Protein AF-A0A7S4MTW7-F1 (afdb_monomer_lite)

Foldseek 3Di:
DDFDFPDDDVDDDAQAWGKDKDWPWKWKQAPNDIDGDWDWDWDWDDDPHDTDIDIDTDPPPPDPDGDVVIDIDIDMDIDIGQQALRNDPDDQVVSNVVRPVGHSHPVSVVLVVVQQPKDKDKDQWDFPDSVLTETEGDVPRPDMDIDIHGDSDDRDYHYHDDPPDDDDDDDPVPPPPPDD

Radius of gyration: 21.42 Å; chains: 1; bounding box: 43×52×66 Å

Organism: NCBI:txid265563

Sequence (180 aa):
WVRFPGMNVREETKGQAWRALIVQSYQVTAGGEQHDNPVVSFFVRNNNGGPNVDALLRPPKGVTWMREGDAASIDLYWITLPHKAGHYYGPNAALRVHLQEKPDSWETVLREVRGNDLKVEITGGEVKETYPLIVQSSAGASEVRLDVTGGVGAVPVRFEGLDGGTDQLYNASSEEEDGQ

Structure (mmCIF, N/CA/C/O backbone):
data_AF-A0A7S4MTW7-F1
#
_entry.id   AF-A0A7S4MTW7-F1
#
loop_
_atom_site.group_PDB
_atom_site.id
_atom_site.type_symbol
_atom_site.label_atom_id
_atom_site.label_alt_id
_atom_site.label_comp_id
_atom_site.label_asym_id
_atom_site.label_entity_id
_atom_site.label_seq_id
_atom_site.pdbx_PDB_ins_code
_atom_site.Cartn_x
_atom_site.Cartn_y
_atom_site.Cartn_z
_atom_site.occupancy
_atom_site.B_iso_or_equiv
_atom_site.auth_seq_id
_atom_site.auth_comp_id
_atom_site.auth_asym_id
_atom_site.auth_atom_id
_atom_site.pdbx_PDB_model_num
ATOM 1 N N . TRP A 1 1 ? 6.402 -6.344 -4.774 1.00 87.56 1 TRP A N 1
ATOM 2 C CA . TRP A 1 1 ? 6.069 -5.307 -5.775 1.00 87.56 1 TRP A CA 1
ATOM 3 C C . TRP A 1 1 ? 6.832 -5.582 -7.064 1.00 87.56 1 TRP A C 1
ATOM 5 O O . TRP A 1 1 ? 7.880 -6.213 -7.015 1.00 87.56 1 TRP A O 1
ATOM 15 N N . VAL A 1 2 ? 6.305 -5.146 -8.207 1.00 86.50 2 VAL A N 1
ATOM 16 C CA . VAL A 1 2 ? 6.873 -5.336 -9.546 1.00 86.50 2 VAL A CA 1
ATOM 17 C C . VAL A 1 2 ? 6.825 -4.008 -10.296 1.00 86.50 2 VAL A C 1
ATOM 19 O O . VAL A 1 2 ? 5.780 -3.359 -10.372 1.00 86.50 2 VAL A O 1
ATOM 22 N N . ARG A 1 3 ? 7.966 -3.610 -10.863 1.00 83.56 3 ARG A N 1
ATOM 23 C CA . ARG A 1 3 ? 8.137 -2.400 -11.673 1.00 83.56 3 ARG A CA 1
ATOM 24 C C . ARG A 1 3 ? 9.192 -2.652 -12.747 1.00 83.56 3 ARG A C 1
ATOM 26 O O . ARG A 1 3 ? 10.175 -3.338 -12.494 1.00 83.56 3 ARG A O 1
ATOM 33 N N . PHE A 1 4 ? 9.017 -2.021 -13.905 1.00 79.06 4 PHE A N 1
ATOM 34 C CA . PHE A 1 4 ? 9.980 -2.033 -15.007 1.00 79.06 4 PHE A CA 1
ATOM 35 C C . PHE A 1 4 ? 10.584 -0.630 -15.194 1.00 79.06 4 PHE A C 1
ATOM 37 O O . PHE A 1 4 ? 10.011 0.172 -15.932 1.00 79.06 4 PHE A O 1
ATOM 44 N N . PRO A 1 5 ? 11.668 -0.263 -14.484 1.00 70.81 5 PRO A N 1
ATOM 45 C CA . PRO A 1 5 ? 12.334 1.026 -14.689 1.00 70.81 5 PRO A CA 1
ATOM 46 C C . PRO A 1 5 ? 12.901 1.122 -16.115 1.00 70.81 5 PRO A C 1
ATOM 48 O O . PRO A 1 5 ? 13.217 0.105 -16.729 1.00 70.81 5 PRO A O 1
ATOM 51 N N . GLY A 1 6 ? 12.994 2.337 -16.662 1.00 64.31 6 GLY A N 1
ATOM 52 C CA . GLY A 1 6 ? 13.560 2.552 -18.001 1.00 64.31 6 GLY A CA 1
ATOM 53 C C . GLY A 1 6 ? 12.685 2.079 -19.170 1.00 64.31 6 GLY A C 1
ATOM 54 O O . GLY A 1 6 ? 13.186 1.918 -20.280 1.00 64.31 6 GLY A O 1
ATOM 55 N N . MET A 1 7 ? 11.380 1.848 -18.958 1.00 67.06 7 MET A N 1
ATOM 56 C CA . MET A 1 7 ? 10.448 1.640 -20.073 1.00 67.06 7 MET A CA 1
ATOM 57 C C . MET A 1 7 ? 10.514 2.834 -21.030 1.00 67.06 7 MET A C 1
ATOM 59 O O . MET A 1 7 ? 10.216 3.958 -20.624 1.00 67.06 7 MET A O 1
ATOM 63 N N . ASN A 1 8 ? 10.869 2.566 -22.291 1.00 60.78 8 ASN A N 1
ATOM 64 C CA . ASN A 1 8 ? 10.958 3.585 -23.329 1.00 60.78 8 ASN A CA 1
ATOM 65 C C . ASN A 1 8 ? 9.636 4.335 -23.451 1.00 60.78 8 ASN A C 1
ATOM 67 O O . ASN A 1 8 ? 8.605 3.787 -23.854 1.00 60.78 8 ASN A O 1
ATOM 71 N N . VAL A 1 9 ? 9.698 5.617 -23.130 1.00 61.91 9 VAL A N 1
ATOM 72 C CA . VAL A 1 9 ? 8.655 6.556 -23.477 1.00 61.91 9 VAL A CA 1
ATOM 73 C C . VAL A 1 9 ? 8.849 6.889 -24.955 1.00 61.91 9 VAL A C 1
ATOM 75 O O . VAL A 1 9 ? 9.892 7.402 -25.341 1.00 61.91 9 VAL A O 1
ATOM 78 N N . ARG A 1 10 ? 7.869 6.546 -25.798 1.00 58.28 10 ARG A N 1
ATOM 79 C CA . ARG A 1 10 ? 7.972 6.748 -27.255 1.00 58.28 10 ARG A CA 1
ATOM 80 C C . ARG A 1 10 ? 8.105 8.226 -27.652 1.00 58.28 10 ARG A C 1
ATOM 82 O O . ARG A 1 10 ? 8.739 8.507 -28.658 1.00 58.28 10 ARG A O 1
ATOM 89 N N . GLU A 1 11 ? 7.550 9.139 -26.857 1.00 64.00 11 GLU A N 1
ATOM 90 C CA . GLU A 1 11 ? 7.640 10.595 -27.034 1.00 64.00 11 GLU A CA 1
ATOM 91 C C . GLU A 1 11 ? 7.634 11.262 -25.662 1.00 64.00 11 GLU A C 1
ATOM 93 O O . GLU A 1 11 ? 6.812 10.893 -24.834 1.00 64.00 11 GLU A O 1
ATOM 98 N N . GLU A 1 12 ? 8.505 12.231 -25.393 1.00 65.12 12 GLU A N 1
ATOM 99 C CA . GLU A 1 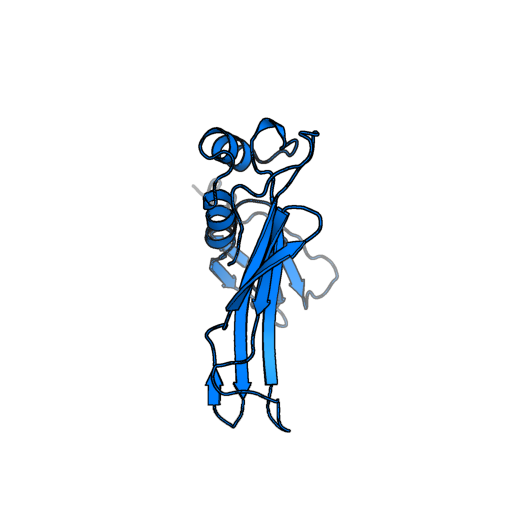12 ? 8.559 12.910 -24.095 1.00 65.12 12 GLU A CA 1
ATOM 100 C C . GLU A 1 12 ? 7.496 14.016 -24.010 1.00 65.12 12 GLU A C 1
ATOM 102 O O . GLU A 1 12 ? 7.651 15.118 -24.533 1.00 65.12 12 GLU A O 1
ATOM 107 N N . THR A 1 13 ? 6.381 13.711 -23.348 1.00 65.88 13 THR A N 1
ATOM 108 C CA . THR A 1 13 ? 5.262 14.628 -23.114 1.00 65.88 13 THR A CA 1
ATOM 109 C C . THR A 1 13 ? 5.079 14.859 -21.613 1.00 65.88 13 THR A C 1
ATOM 111 O O . THR A 1 13 ? 5.373 13.994 -20.782 1.00 65.88 13 THR A O 1
ATOM 114 N N . LYS A 1 14 ? 4.608 16.052 -21.221 1.00 60.56 14 LYS A N 1
ATOM 115 C CA . LYS A 1 14 ? 4.336 16.367 -19.806 1.00 60.56 14 LYS A CA 1
ATOM 116 C C . LYS A 1 14 ? 3.301 15.393 -19.223 1.00 60.56 14 LYS A C 1
ATOM 118 O O . LYS A 1 14 ? 2.374 14.984 -19.911 1.00 60.56 14 LYS A O 1
ATOM 123 N N . GLY A 1 15 ? 3.435 15.062 -17.936 1.00 61.84 15 GLY A N 1
ATOM 124 C CA . GLY A 1 15 ? 2.447 14.251 -17.202 1.00 61.84 15 GLY A CA 1
ATOM 125 C C . GLY A 1 15 ? 2.632 12.736 -17.310 1.00 61.84 15 GLY A C 1
ATOM 126 O O . GLY A 1 15 ? 1.772 11.970 -16.888 1.00 61.84 15 GLY A O 1
ATOM 127 N N . GLN A 1 16 ? 3.753 12.282 -17.859 1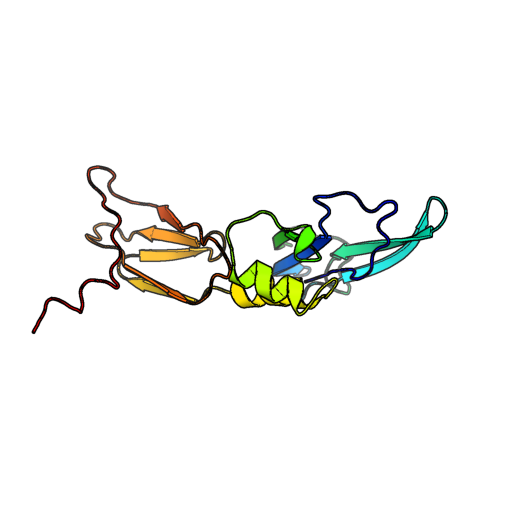.00 76.06 16 GLN A N 1
ATOM 128 C CA . GLN A 1 16 ? 4.057 10.857 -17.922 1.00 76.06 16 GLN A CA 1
ATOM 129 C C . GLN A 1 16 ? 4.388 10.247 -16.571 1.00 76.06 16 GLN A C 1
ATOM 131 O O . GLN A 1 16 ? 5.129 10.807 -15.761 1.00 76.06 16 GLN A O 1
ATOM 136 N N . ALA A 1 17 ? 3.892 9.032 -16.395 1.00 80.12 17 ALA A N 1
ATOM 137 C CA . ALA A 1 17 ? 4.028 8.282 -15.176 1.00 80.12 17 ALA A CA 1
ATOM 138 C C . ALA A 1 17 ? 4.221 6.797 -15.468 1.00 80.12 17 ALA A C 1
ATOM 140 O O . ALA A 1 17 ? 3.981 6.276 -16.560 1.00 80.12 17 ALA A O 1
ATOM 141 N N . TRP A 1 18 ? 4.692 6.128 -14.442 1.00 83.25 18 TRP A N 1
ATOM 142 C CA . TRP A 1 18 ? 5.106 4.755 -14.420 1.00 83.25 18 TRP A CA 1
ATOM 143 C C . TRP A 1 18 ? 4.149 3.945 -13.584 1.00 83.25 18 TRP A C 1
ATOM 145 O O . TRP A 1 18 ? 3.699 4.402 -12.542 1.00 83.25 18 TRP A O 1
ATOM 155 N N . ARG A 1 19 ? 3.861 2.727 -14.030 1.00 86.56 19 ARG A N 1
ATOM 156 C CA . ARG A 1 19 ? 2.979 1.820 -13.304 1.00 86.56 19 ARG A CA 1
ATOM 157 C C . ARG A 1 19 ? 3.788 0.800 -12.525 1.00 86.56 19 ARG A C 1
ATOM 159 O O . ARG A 1 19 ? 4.814 0.324 -13.025 1.00 86.56 19 ARG A O 1
ATOM 166 N N . ALA A 1 20 ? 3.327 0.484 -11.328 1.00 90.81 20 ALA A N 1
ATOM 167 C CA . ALA A 1 20 ? 3.850 -0.602 -10.519 1.00 90.81 20 ALA A CA 1
ATOM 168 C C . ALA A 1 20 ? 2.697 -1.404 -9.919 1.00 90.81 20 ALA A C 1
ATOM 170 O O . ALA A 1 20 ? 1.662 -0.841 -9.562 1.00 90.81 20 ALA A O 1
ATOM 171 N N . LEU A 1 21 ? 2.911 -2.714 -9.812 1.00 92.06 21 LEU A N 1
ATOM 172 C CA . LEU A 1 21 ? 2.022 -3.630 -9.110 1.00 92.06 21 LEU A CA 1
ATOM 173 C C . LEU A 1 21 ? 2.611 -3.911 -7.726 1.00 92.06 21 LEU A C 1
ATOM 175 O O . LEU A 1 21 ? 3.751 -4.366 -7.615 1.00 92.06 21 LEU A O 1
ATOM 179 N N . ILE A 1 22 ? 1.854 -3.673 -6.667 1.00 92.00 22 ILE A N 1
ATOM 180 C CA . ILE A 1 22 ? 2.225 -4.030 -5.297 1.00 92.00 22 ILE A CA 1
ATOM 181 C C . ILE A 1 22 ? 1.298 -5.162 -4.863 1.00 92.00 22 ILE A C 1
ATOM 183 O O . ILE A 1 22 ? 0.099 -5.089 -5.095 1.00 92.00 22 ILE A O 1
ATOM 187 N N . VAL A 1 23 ? 1.873 -6.211 -4.278 1.00 92.44 23 VAL A N 1
ATOM 188 C CA . VAL A 1 23 ? 1.122 -7.285 -3.621 1.00 92.44 23 VAL A CA 1
ATOM 189 C C . VAL A 1 23 ? 1.242 -6.995 -2.136 1.00 92.44 23 VAL A C 1
ATOM 191 O O . VAL A 1 23 ? 2.366 -7.011 -1.631 1.00 92.44 23 VAL A O 1
ATOM 194 N N . GLN A 1 24 ? 0.133 -6.633 -1.499 1.00 88.81 24 GLN A N 1
ATOM 195 C CA . GLN A 1 24 ? 0.106 -6.215 -0.099 1.00 88.81 24 GLN A CA 1
ATOM 196 C C . GLN A 1 24 ? -0.138 -7.405 0.818 1.00 88.81 24 GLN A C 1
ATOM 198 O O . GLN A 1 24 ? 0.608 -7.620 1.769 1.00 88.81 24 GLN A O 1
ATOM 203 N N . SER A 1 25 ? -1.151 -8.198 0.482 1.00 90.25 25 SER A N 1
ATOM 204 C CA . SER A 1 25 ? -1.468 -9.463 1.124 1.00 90.25 25 SER A CA 1
ATOM 205 C C . SER A 1 25 ? -1.587 -10.537 0.047 1.00 90.25 25 SER A C 1
ATOM 207 O O . SER A 1 25 ? -1.938 -10.269 -1.108 1.00 90.25 25 SER A O 1
ATOM 209 N N . TYR A 1 26 ? -1.224 -11.760 0.404 1.00 94.19 26 TYR A N 1
ATOM 210 C CA . TYR A 1 26 ? -1.374 -12.913 -0.463 1.00 94.19 26 TYR A CA 1
ATOM 211 C C . TYR A 1 26 ? -1.567 -14.133 0.421 1.00 94.19 26 TYR A C 1
ATOM 213 O O . TYR A 1 26 ? -0.668 -14.490 1.176 1.00 94.19 26 TYR A O 1
ATOM 221 N N . GLN A 1 27 ? -2.727 -14.761 0.312 1.00 95.50 27 GLN A N 1
ATOM 222 C CA . GLN A 1 27 ? -3.035 -16.013 0.980 1.00 95.50 27 GLN A CA 1
ATOM 223 C C . GLN A 1 27 ? -3.825 -16.884 0.013 1.00 95.50 27 GLN A C 1
ATOM 225 O O . GLN A 1 27 ? -4.928 -16.536 -0.408 1.00 95.50 27 GLN A O 1
ATOM 230 N N . VAL A 1 28 ? -3.258 -18.025 -0.360 1.00 95.94 28 VAL A N 1
ATOM 231 C CA . VAL A 1 28 ? -3.927 -19.000 -1.224 1.00 95.94 28 VAL A CA 1
ATOM 232 C C . VAL A 1 28 ? -3.947 -20.348 -0.530 1.00 95.94 28 VAL A C 1
ATOM 234 O O . VAL A 1 28 ? -2.892 -20.918 -0.279 1.00 95.94 28 VAL A O 1
ATOM 237 N N . THR A 1 29 ? -5.137 -20.874 -0.271 1.00 96.44 29 THR A N 1
ATOM 238 C CA . THR A 1 29 ? -5.337 -22.254 0.170 1.00 96.44 29 THR A CA 1
ATOM 239 C C . THR A 1 29 ? -5.635 -23.107 -1.052 1.00 96.44 29 THR A C 1
ATOM 241 O O . THR A 1 29 ? -6.647 -22.888 -1.717 1.00 96.44 29 THR A O 1
ATOM 244 N N . ALA A 1 30 ? -4.758 -24.058 -1.362 1.00 94.62 30 ALA A N 1
ATOM 245 C CA . ALA A 1 30 ? -4.911 -24.950 -2.503 1.00 94.62 30 ALA A CA 1
ATOM 246 C C . ALA A 1 30 ? -4.485 -26.377 -2.143 1.00 94.62 30 ALA A C 1
ATOM 248 O O . ALA A 1 30 ? -3.391 -26.602 -1.632 1.00 94.62 30 ALA A O 1
ATOM 249 N N . GLY A 1 31 ? -5.348 -27.362 -2.402 1.00 89.50 31 GLY A N 1
ATOM 250 C CA . GLY A 1 31 ? -5.039 -28.768 -2.122 1.00 89.50 31 GLY A CA 1
ATOM 251 C C . GLY A 1 31 ? -4.837 -29.083 -0.634 1.00 89.50 31 GLY A C 1
ATOM 252 O O . GLY A 1 31 ? -4.143 -30.043 -0.309 1.00 89.50 31 GLY A O 1
ATOM 253 N N . GLY A 1 32 ? -5.436 -28.283 0.254 1.00 89.81 32 GLY A N 1
ATOM 254 C CA . GLY A 1 32 ? -5.289 -28.404 1.707 1.00 89.81 32 GLY A CA 1
ATOM 255 C C . GLY A 1 32 ? -4.031 -27.748 2.288 1.00 89.81 32 GLY A C 1
ATOM 256 O O . GLY A 1 32 ? -3.811 -27.855 3.491 1.00 89.81 32 GLY A O 1
ATOM 257 N N . GLU A 1 33 ? -3.222 -27.065 1.472 1.00 93.12 33 GLU A N 1
ATOM 258 C CA . GLU A 1 33 ? -2.036 -26.321 1.907 1.00 93.12 33 GLU A CA 1
ATOM 259 C C . GLU A 1 33 ? -2.253 -24.811 1.745 1.00 93.12 33 GLU A C 1
ATOM 261 O O . GLU A 1 33 ? -2.874 -24.365 0.780 1.00 93.12 33 GLU A O 1
ATOM 266 N N . GLN A 1 34 ? -1.738 -24.023 2.692 1.00 95.44 34 GLN A N 1
ATOM 267 C CA . GLN A 1 34 ? -1.734 -22.565 2.615 1.00 95.44 34 GLN A CA 1
ATOM 268 C C . GLN A 1 34 ? -0.415 -22.061 2.014 1.00 95.44 34 GLN A C 1
ATOM 270 O O . GLN A 1 34 ? 0.673 -22.480 2.406 1.00 95.44 34 GLN A O 1
ATOM 275 N N . HIS A 1 35 ? -0.518 -21.114 1.087 1.00 95.25 35 HIS A N 1
ATOM 276 C CA . HIS A 1 35 ? 0.597 -20.477 0.405 1.00 95.25 35 HIS A CA 1
ATOM 277 C C . HIS A 1 35 ? 0.524 -18.957 0.563 1.00 95.25 35 HIS A C 1
ATOM 279 O O . HIS A 1 35 ? -0.356 -18.312 -0.007 1.00 95.25 35 HIS A O 1
ATOM 285 N N . ASP A 1 36 ? 1.510 -18.388 1.256 1.00 95.62 36 ASP A N 1
ATOM 286 C CA . ASP A 1 36 ? 1.564 -16.943 1.538 1.00 95.62 36 ASP A CA 1
ATOM 287 C C . ASP A 1 36 ? 2.569 -16.185 0.651 1.00 95.62 36 ASP A C 1
ATOM 289 O O . ASP A 1 36 ? 2.728 -14.970 0.737 1.00 95.62 36 ASP A O 1
ATOM 293 N N . ASN A 1 37 ? 3.263 -16.903 -0.238 1.00 93.88 37 ASN A N 1
ATOM 294 C CA . ASN A 1 37 ? 4.249 -16.320 -1.141 1.00 93.88 37 ASN A CA 1
ATOM 295 C C . ASN A 1 37 ? 3.692 -16.235 -2.571 1.00 93.88 37 ASN A C 1
ATOM 297 O O . ASN A 1 37 ? 3.430 -17.280 -3.180 1.00 93.88 37 ASN A O 1
ATOM 301 N N . PRO A 1 38 ? 3.555 -15.027 -3.149 1.00 93.75 38 PRO A N 1
ATOM 302 C CA . PRO A 1 38 ? 3.090 -14.872 -4.518 1.00 93.75 38 PRO A CA 1
ATOM 303 C C . PRO A 1 38 ? 4.105 -15.436 -5.515 1.00 93.75 38 PRO A C 1
ATOM 305 O O . PRO A 1 38 ? 5.311 -15.205 -5.411 1.00 93.75 38 PRO A O 1
ATOM 308 N N . VAL A 1 39 ? 3.607 -16.121 -6.544 1.00 92.44 39 VAL A N 1
ATOM 309 C CA . VAL A 1 39 ? 4.424 -16.582 -7.670 1.00 92.44 39 VAL A CA 1
ATOM 310 C C . VAL A 1 39 ? 4.238 -15.618 -8.833 1.00 92.44 39 VAL A C 1
ATOM 312 O O . VAL A 1 39 ? 3.119 -15.397 -9.284 1.00 92.44 39 VAL A O 1
ATOM 315 N N . VAL A 1 40 ? 5.328 -15.056 -9.354 1.00 92.62 40 VAL A N 1
ATOM 316 C CA . VAL A 1 40 ? 5.286 -14.151 -10.511 1.00 92.62 40 VAL A CA 1
ATOM 317 C C . VAL A 1 40 ? 6.085 -14.754 -11.659 1.00 92.62 40 VAL A C 1
ATOM 319 O O . VAL A 1 40 ? 7.176 -15.283 -11.460 1.00 92.62 40 VAL A O 1
ATOM 322 N N . SER A 1 41 ? 5.545 -14.693 -12.873 1.00 92.00 41 SER A N 1
ATOM 323 C CA . SER A 1 41 ? 6.259 -15.056 -14.101 1.00 92.00 41 SER A CA 1
ATOM 324 C C . SER A 1 41 ? 6.402 -13.850 -15.013 1.00 92.00 41 SER A C 1
ATOM 326 O O . SER A 1 41 ? 5.471 -13.056 -15.146 1.00 92.00 41 SER A O 1
ATOM 328 N N . PHE A 1 42 ? 7.562 -13.750 -15.659 1.00 91.56 42 PHE A N 1
ATOM 329 C CA . PHE A 1 42 ? 7.884 -12.692 -16.604 1.00 91.56 42 PHE A CA 1
ATOM 330 C C . PHE A 1 42 ? 8.059 -13.282 -17.997 1.00 91.56 42 PHE A C 1
ATOM 332 O O . PHE A 1 42 ? 8.844 -14.213 -18.177 1.00 91.56 42 PHE A O 1
ATOM 339 N N . PHE A 1 43 ? 7.353 -12.731 -18.980 1.00 90.25 43 PHE A N 1
ATOM 340 C CA . PHE A 1 43 ? 7.490 -13.135 -20.377 1.00 90.25 43 PHE A CA 1
ATOM 341 C C . PHE A 1 43 ? 7.897 -11.935 -21.208 1.00 90.25 43 PHE A C 1
ATOM 343 O O . PHE A 1 43 ? 7.205 -10.921 -21.218 1.00 90.25 43 PHE A O 1
ATOM 350 N N . VAL A 1 44 ? 9.004 -12.062 -21.933 1.00 88.94 44 VAL A N 1
ATOM 351 C CA . VAL A 1 44 ? 9.403 -11.064 -22.921 1.00 88.94 44 VAL A CA 1
ATOM 352 C C . VAL A 1 44 ? 8.775 -11.447 -24.252 1.00 88.94 44 VAL A C 1
ATOM 354 O O . VAL A 1 44 ? 9.011 -12.539 -24.766 1.00 88.94 44 VAL A O 1
ATOM 357 N N . ARG A 1 45 ? 7.978 -10.547 -24.821 1.00 85.69 45 ARG A N 1
ATOM 358 C CA . ARG A 1 45 ? 7.428 -10.679 -26.170 1.00 85.69 45 ARG A CA 1
ATOM 359 C C . ARG A 1 45 ? 7.984 -9.575 -27.048 1.00 85.69 45 ARG A C 1
ATOM 361 O O . ARG A 1 45 ? 8.175 -8.456 -26.591 1.00 85.69 45 ARG A O 1
ATOM 368 N N . ASN A 1 46 ? 8.196 -9.863 -28.324 1.00 82.75 46 ASN A N 1
ATOM 369 C CA . ASN A 1 46 ? 8.395 -8.805 -29.305 1.00 82.75 46 ASN A CA 1
ATOM 370 C C . ASN A 1 46 ? 7.017 -8.402 -29.839 1.00 82.75 46 ASN A C 1
ATOM 372 O O . ASN A 1 46 ? 6.334 -9.229 -30.441 1.00 82.75 46 ASN A O 1
ATOM 376 N N . ASN A 1 47 ? 6.581 -7.173 -29.571 1.00 76.50 47 ASN A N 1
ATOM 377 C CA . ASN A 1 47 ? 5.288 -6.67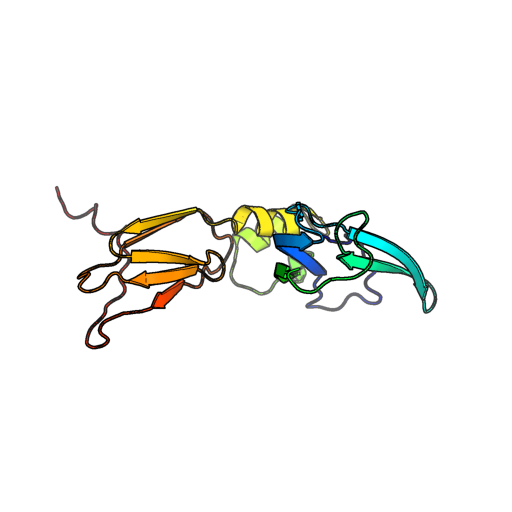1 -30.028 1.00 76.50 47 ASN A CA 1
ATOM 378 C C . ASN A 1 47 ? 5.463 -5.274 -30.632 1.00 76.50 47 ASN A C 1
ATOM 380 O O . ASN A 1 47 ? 6.075 -4.405 -30.013 1.00 76.50 47 ASN A O 1
ATOM 384 N N . ASN A 1 48 ? 4.927 -5.052 -31.836 1.00 66.50 48 ASN A N 1
ATOM 385 C CA . ASN A 1 48 ? 4.971 -3.767 -32.546 1.00 66.50 48 ASN A CA 1
ATOM 386 C C . ASN A 1 48 ? 6.359 -3.089 -32.552 1.00 66.50 48 ASN A C 1
ATOM 388 O O . ASN A 1 48 ? 6.476 -1.901 -32.239 1.00 66.50 48 ASN A O 1
ATOM 392 N N . GLY A 1 49 ? 7.403 -3.848 -32.903 1.00 72.56 49 GLY A N 1
ATOM 393 C CA . GLY A 1 49 ? 8.747 -3.315 -33.154 1.00 72.56 49 GLY A CA 1
ATOM 394 C C . GLY A 1 49 ? 9.630 -3.110 -31.918 1.00 72.56 49 GLY A C 1
ATOM 395 O O . GLY A 1 49 ? 10.639 -2.418 -32.021 1.00 72.56 49 GLY A O 1
ATOM 396 N N . GLY A 1 50 ? 9.289 -3.691 -30.762 1.00 75.12 50 GLY A N 1
ATOM 397 C CA . GLY A 1 50 ? 10.147 -3.636 -29.577 1.00 75.12 50 GLY A CA 1
ATOM 398 C C . GLY A 1 50 ? 9.819 -4.684 -28.507 1.00 75.12 50 GLY A C 1
ATOM 399 O O . GLY A 1 50 ? 8.754 -5.309 -28.546 1.00 75.12 50 GLY A O 1
ATOM 400 N N . PRO A 1 51 ? 10.732 -4.885 -27.536 1.00 80.62 51 PRO A N 1
ATOM 401 C CA . PRO A 1 51 ? 10.498 -5.786 -26.418 1.00 80.62 51 PRO A CA 1
ATOM 402 C C . PRO A 1 51 ? 9.387 -5.241 -25.513 1.00 80.62 51 PRO A C 1
ATOM 404 O O . PRO A 1 51 ? 9.390 -4.078 -25.109 1.00 80.62 51 PRO A O 1
ATOM 407 N N . ASN A 1 52 ? 8.445 -6.108 -25.175 1.00 82.25 52 ASN A N 1
ATOM 408 C CA . ASN A 1 52 ? 7.397 -5.905 -24.191 1.00 82.25 52 ASN A CA 1
ATOM 409 C C . ASN A 1 52 ? 7.531 -6.986 -23.111 1.00 82.25 52 ASN A C 1
ATOM 411 O O . ASN A 1 52 ? 7.962 -8.099 -23.415 1.00 82.25 52 ASN A O 1
ATOM 415 N N . VAL A 1 53 ? 7.195 -6.661 -21.863 1.00 84.75 53 VAL A N 1
ATOM 416 C CA . VAL A 1 53 ? 7.265 -7.610 -20.750 1.00 84.75 53 VAL A CA 1
ATOM 417 C C . VAL A 1 53 ? 5.888 -7.763 -20.123 1.00 84.75 53 VAL A C 1
ATOM 419 O O . VAL A 1 53 ? 5.337 -6.795 -19.602 1.00 84.75 53 VAL A O 1
ATOM 422 N N . ASP A 1 54 ? 5.383 -8.992 -20.116 1.00 87.06 54 ASP A N 1
ATOM 423 C CA . ASP A 1 54 ? 4.226 -9.374 -19.316 1.00 87.06 54 ASP A CA 1
ATOM 424 C C . ASP A 1 54 ? 4.708 -9.816 -17.930 1.00 87.06 54 ASP A C 1
ATOM 426 O O . ASP A 1 54 ? 5.590 -10.671 -17.825 1.00 87.06 54 ASP A O 1
ATOM 430 N N . ALA A 1 55 ? 4.103 -9.282 -16.869 1.00 88.69 55 ALA A N 1
ATOM 431 C CA . ALA A 1 55 ? 4.196 -9.837 -15.520 1.00 88.69 55 ALA A CA 1
ATOM 432 C C . ALA A 1 55 ? 2.862 -10.492 -15.166 1.00 88.69 55 ALA A C 1
ATOM 434 O O . ALA A 1 55 ? 1.828 -9.827 -15.179 1.00 88.69 55 ALA A O 1
ATOM 435 N N . LEU A 1 56 ? 2.884 -11.783 -14.842 1.00 90.56 56 LEU A N 1
ATOM 436 C CA . LEU A 1 56 ? 1.694 -12.514 -14.420 1.00 90.56 56 LEU A CA 1
ATOM 437 C C . LEU A 1 56 ? 1.867 -12.977 -12.984 1.00 90.56 56 LEU A C 1
ATOM 439 O O . LEU A 1 56 ? 2.836 -13.676 -12.683 1.00 90.56 56 LEU A O 1
ATOM 443 N N . LEU A 1 57 ? 0.895 -12.653 -12.135 1.00 90.50 57 LEU A N 1
ATOM 444 C CA . LEU A 1 57 ? 0.687 -13.368 -10.883 1.00 90.50 57 LEU A CA 1
ATOM 445 C C . LEU A 1 57 ? 0.142 -14.761 -11.223 1.00 90.50 57 LEU A C 1
ATOM 447 O O . LEU A 1 57 ? -0.756 -14.907 -12.054 1.00 90.50 57 LEU A O 1
ATOM 451 N N . ARG A 1 58 ? 0.746 -15.795 -10.650 1.00 91.31 58 ARG A N 1
ATOM 452 C CA . ARG A 1 58 ? 0.493 -17.201 -10.962 1.00 91.31 58 ARG A CA 1
ATOM 453 C C . ARG A 1 58 ? -0.016 -17.925 -9.718 1.00 91.31 58 ARG A C 1
ATOM 455 O O . ARG A 1 58 ? 0.323 -17.511 -8.610 1.00 91.31 58 ARG A O 1
ATOM 462 N N . PRO A 1 59 ? -0.756 -19.033 -9.898 1.00 90.88 59 PRO A N 1
ATOM 463 C CA . PRO A 1 59 ? -1.041 -19.943 -8.799 1.00 90.88 59 PRO A CA 1
ATOM 464 C C . PRO A 1 59 ? 0.247 -20.421 -8.106 1.00 90.88 59 PRO A C 1
ATOM 466 O O . PRO A 1 59 ? 1.313 -20.433 -8.743 1.00 90.88 59 PRO A O 1
ATOM 469 N N . PRO A 1 60 ? 0.157 -20.863 -6.838 1.00 92.69 60 PRO A N 1
ATOM 470 C CA . PRO A 1 60 ? 1.269 -21.493 -6.139 1.00 92.69 60 PRO A CA 1
ATOM 471 C C . PRO A 1 60 ? 1.894 -22.640 -6.942 1.00 92.69 60 PRO A C 1
ATOM 473 O O . PRO A 1 60 ? 1.252 -23.289 -7.773 1.00 92.69 60 PRO A O 1
ATOM 476 N N . LYS A 1 61 ? 3.183 -22.897 -6.713 1.00 89.88 61 LYS A N 1
ATOM 477 C CA . LYS A 1 61 ? 3.931 -23.907 -7.470 1.00 89.88 61 LYS A CA 1
ATOM 478 C C . LYS A 1 61 ? 3.271 -25.284 -7.320 1.00 89.88 61 LYS A C 1
ATOM 480 O O . LYS A 1 61 ? 3.120 -25.778 -6.215 1.00 89.88 61 LYS A O 1
ATOM 485 N N . GLY A 1 62 ? 2.935 -25.918 -8.444 1.00 89.38 62 GLY A N 1
ATOM 486 C CA . GLY A 1 62 ? 2.270 -27.230 -8.470 1.00 89.38 62 GLY A CA 1
ATOM 487 C C . GLY A 1 62 ? 0.740 -27.160 -8.525 1.00 89.38 62 GLY A C 1
ATOM 488 O O . GLY A 1 62 ? 0.109 -28.135 -8.930 1.00 89.38 62 GLY A O 1
ATOM 489 N N . VAL A 1 63 ? 0.144 -26.000 -8.237 1.00 91.38 63 VAL A N 1
ATOM 490 C CA . VAL A 1 63 ? -1.294 -25.765 -8.395 1.00 91.38 63 VAL A CA 1
ATOM 491 C C . VAL A 1 63 ? -1.578 -25.428 -9.857 1.00 91.38 63 VAL A C 1
ATOM 493 O O . VAL A 1 63 ? -1.112 -24.422 -10.391 1.00 91.38 63 VAL A O 1
ATOM 496 N N . THR A 1 64 ? -2.329 -26.293 -10.534 1.00 90.19 64 THR A N 1
ATOM 497 C CA . THR A 1 64 ? -2.715 -26.106 -11.947 1.00 90.19 64 THR A CA 1
ATOM 498 C C . THR A 1 64 ? -4.196 -25.781 -12.119 1.00 90.19 64 THR A C 1
ATOM 500 O O . THR A 1 64 ? -4.578 -25.240 -13.155 1.00 90.19 64 THR A O 1
ATOM 503 N N . TRP A 1 65 ? -5.015 -26.067 -11.106 1.00 90.00 65 TRP A N 1
ATOM 504 C CA . TRP A 1 65 ? -6.447 -25.784 -11.053 1.00 90.00 65 TRP A CA 1
ATOM 505 C C . TRP A 1 65 ? -6.905 -25.686 -9.590 1.00 90.00 65 TRP A C 1
ATOM 507 O O . TRP A 1 65 ? -6.329 -26.356 -8.735 1.00 90.00 65 TRP A O 1
ATOM 517 N N . MET A 1 66 ? -7.922 -24.860 -9.325 1.00 91.38 66 MET A N 1
ATOM 518 C CA . MET A 1 66 ? -8.543 -24.708 -8.000 1.00 91.38 66 MET A CA 1
ATOM 519 C C . MET A 1 66 ? -9.669 -25.727 -7.837 1.00 91.38 66 MET A C 1
ATOM 521 O O . MET A 1 66 ? -10.488 -25.891 -8.746 1.00 91.38 66 MET A O 1
ATOM 525 N N . ARG A 1 67 ? -9.707 -26.407 -6.695 1.00 92.06 67 ARG A N 1
ATOM 526 C CA . ARG A 1 67 ? -10.723 -27.399 -6.332 1.00 92.06 67 ARG A CA 1
ATOM 527 C C . ARG A 1 67 ? -11.805 -26.780 -5.457 1.00 92.06 67 ARG A C 1
ATOM 529 O O . ARG A 1 67 ? -11.657 -25.677 -4.939 1.00 92.06 67 ARG A O 1
ATOM 536 N N . GLU A 1 68 ? -12.886 -27.522 -5.253 1.00 94.38 68 GLU A N 1
ATOM 537 C CA . GLU A 1 68 ? -13.833 -27.199 -4.189 1.00 94.38 68 GLU A CA 1
ATOM 538 C C . GLU A 1 68 ? -13.104 -27.157 -2.835 1.00 94.38 68 GLU A C 1
ATOM 540 O O . GLU A 1 68 ? -12.321 -28.054 -2.520 1.00 94.38 68 GLU A O 1
ATOM 545 N N . GLY A 1 69 ? -13.338 -26.093 -2.064 1.00 92.38 69 GLY A N 1
ATOM 546 C CA . GLY A 1 69 ? -12.648 -25.829 -0.798 1.00 92.38 69 GLY A CA 1
ATOM 547 C C . GLY A 1 69 ? -11.344 -25.032 -0.922 1.00 92.38 69 GLY A C 1
ATOM 548 O O . GLY A 1 69 ? -10.870 -24.521 0.090 1.00 92.38 69 GLY A O 1
ATOM 549 N N . ASP A 1 70 ? -10.793 -24.863 -2.128 1.00 95.69 70 ASP A N 1
ATOM 550 C CA . ASP A 1 70 ? -9.656 -23.967 -2.346 1.00 95.69 70 ASP A CA 1
ATOM 551 C C . ASP A 1 70 ? -10.118 -22.497 -2.340 1.00 95.69 70 ASP A C 1
ATOM 553 O O . ASP A 1 70 ? -11.224 -22.166 -2.776 1.00 95.69 70 ASP A O 1
ATOM 557 N N . ALA A 1 71 ? -9.254 -21.594 -1.877 1.00 95.31 71 ALA A N 1
ATOM 558 C CA . ALA A 1 71 ? -9.552 -20.168 -1.760 1.00 95.31 71 ALA A CA 1
ATOM 559 C C . ALA A 1 71 ? -8.311 -19.312 -2.034 1.00 95.31 71 ALA A C 1
ATOM 561 O O . ALA A 1 71 ? -7.184 -19.730 -1.783 1.00 95.31 71 ALA A O 1
ATOM 562 N N . ALA A 1 72 ? -8.517 -18.095 -2.530 1.00 93.50 72 ALA A N 1
ATOM 563 C CA . ALA A 1 72 ? -7.464 -17.103 -2.702 1.00 93.50 72 ALA A CA 1
ATOM 564 C C . ALA A 1 72 ? -7.959 -15.743 -2.203 1.00 93.50 72 ALA A C 1
ATOM 566 O O . ALA A 1 72 ? -8.988 -15.258 -2.669 1.00 93.50 72 ALA A O 1
ATOM 567 N N . SER A 1 73 ? -7.208 -15.138 -1.287 1.00 93.62 73 SER A N 1
ATOM 568 C CA . SER A 1 73 ? -7.381 -13.765 -0.819 1.00 93.62 73 SER A CA 1
ATOM 569 C C . SER A 1 73 ? -6.107 -12.987 -1.136 1.00 93.62 73 SER A C 1
ATOM 571 O O . SER A 1 73 ? -5.012 -13.388 -0.733 1.00 93.62 73 SER A O 1
ATOM 573 N N . ILE A 1 74 ? -6.221 -11.941 -1.953 1.00 92.12 74 ILE A N 1
ATOM 574 C CA . ILE A 1 74 ? -5.067 -11.201 -2.472 1.00 92.12 74 ILE A CA 1
ATOM 575 C C . ILE A 1 74 ? -5.429 -9.724 -2.583 1.00 92.12 74 ILE A C 1
ATOM 577 O O . ILE A 1 74 ? -6.286 -9.365 -3.393 1.00 92.12 74 ILE A O 1
ATOM 581 N N . ASP A 1 75 ? -4.684 -8.878 -1.875 1.00 90.00 75 ASP A N 1
ATOM 582 C CA . ASP A 1 75 ? -4.789 -7.426 -2.002 1.00 90.00 75 ASP A CA 1
ATOM 583 C C . ASP A 1 75 ? -3.671 -6.889 -2.894 1.00 90.00 75 ASP A C 1
ATOM 585 O O . ASP A 1 75 ? -2.473 -7.117 -2.670 1.00 90.00 75 ASP A O 1
ATOM 589 N N . LEU A 1 76 ? -4.071 -6.166 -3.940 1.00 90.19 76 LEU A N 1
ATOM 590 C CA . LEU A 1 76 ? -3.181 -5.648 -4.972 1.00 90.19 76 LEU A CA 1
ATOM 591 C C . LEU A 1 76 ? -3.348 -4.139 -5.124 1.00 90.19 76 LEU A C 1
ATOM 593 O O . LEU A 1 76 ? -4.465 -3.645 -5.266 1.00 90.19 76 LEU A O 1
ATOM 597 N N . TYR A 1 77 ? -2.229 -3.424 -5.252 1.00 88.38 77 TYR A N 1
ATOM 598 C CA . TYR A 1 77 ? -2.238 -2.027 -5.682 1.00 88.38 77 TYR A CA 1
ATOM 599 C C . TYR A 1 77 ? -1.649 -1.862 -7.063 1.00 88.38 77 TYR A C 1
ATOM 601 O O . TYR A 1 77 ? -0.553 -2.339 -7.368 1.00 88.38 77 TYR A O 1
ATOM 609 N N . TRP A 1 78 ? -2.363 -1.091 -7.871 1.00 88.50 78 TRP A N 1
ATOM 610 C CA . TRP A 1 78 ? -1.866 -0.575 -9.127 1.00 88.50 78 TRP A CA 1
ATOM 611 C C . TRP A 1 78 ? -1.595 0.915 -8.985 1.00 88.50 78 TRP A C 1
ATOM 613 O O . TRP A 1 78 ? -2.509 1.737 -9.048 1.00 88.50 78 TRP A O 1
ATOM 623 N N . ILE A 1 79 ? -0.329 1.266 -8.784 1.00 89.00 79 ILE A N 1
ATOM 624 C CA . ILE A 1 79 ? 0.058 2.655 -8.545 1.00 89.00 79 ILE A CA 1
ATOM 625 C C . ILE A 1 79 ? 0.659 3.274 -9.798 1.00 89.00 79 ILE A C 1
ATOM 627 O O . ILE A 1 79 ? 1.372 2.613 -10.556 1.00 89.00 79 ILE A O 1
ATOM 631 N N . THR A 1 80 ? 0.368 4.556 -10.009 1.00 89.44 80 THR A N 1
ATOM 632 C CA . THR A 1 80 ? 0.923 5.357 -11.100 1.00 89.44 80 THR A CA 1
ATOM 633 C C . THR A 1 80 ? 1.755 6.486 -10.504 1.00 89.44 80 THR A C 1
ATOM 635 O O . THR A 1 80 ? 1.220 7.339 -9.804 1.00 89.44 80 THR A O 1
ATOM 638 N N . LEU A 1 81 ? 3.060 6.479 -10.767 1.00 89.81 81 LEU A N 1
ATOM 639 C CA . LEU A 1 81 ? 4.024 7.386 -10.150 1.00 89.81 81 LEU A CA 1
ATOM 640 C C . LEU A 1 81 ? 4.734 8.250 -11.192 1.00 89.81 81 LEU A C 1
ATOM 642 O O . LEU A 1 81 ? 5.139 7.727 -12.233 1.00 89.81 81 LEU A O 1
ATOM 646 N N . PRO A 1 82 ? 4.942 9.550 -10.936 1.00 90.75 82 PRO A N 1
ATOM 647 C CA . PRO A 1 82 ? 5.861 10.342 -11.746 1.00 90.75 82 PRO A CA 1
ATOM 648 C C . PRO A 1 82 ? 7.260 9.717 -11.688 1.00 90.75 82 PRO A C 1
ATOM 650 O O . PRO A 1 82 ? 7.674 9.199 -10.656 1.00 90.75 82 PRO A O 1
ATOM 653 N N . HIS A 1 83 ? 7.991 9.772 -12.797 1.00 87.25 83 HIS A N 1
ATOM 654 C CA . HIS A 1 83 ? 9.336 9.195 -12.876 1.00 87.25 83 HIS A CA 1
ATOM 655 C C . HIS A 1 83 ? 10.445 10.226 -12.646 1.00 87.25 83 HIS A C 1
ATOM 657 O O . HIS A 1 83 ? 11.575 9.860 -12.361 1.00 87.25 83 HIS A O 1
ATOM 663 N N . LYS A 1 84 ? 10.129 11.524 -12.721 1.00 90.81 84 LYS A N 1
ATOM 664 C CA . LYS A 1 84 ? 11.055 12.624 -12.424 1.00 90.81 84 LYS A CA 1
ATOM 665 C C . LYS A 1 84 ? 10.311 13.882 -12.004 1.00 90.81 84 LYS A C 1
ATOM 667 O O . LYS A 1 84 ? 9.126 14.052 -12.299 1.00 90.81 84 LYS A O 1
ATOM 672 N N . ALA A 1 85 ? 11.020 14.796 -11.352 1.00 93.06 85 ALA A N 1
ATOM 673 C CA . ALA A 1 85 ? 10.410 15.957 -10.709 1.00 93.06 85 ALA A CA 1
ATOM 674 C C . ALA A 1 85 ? 9.668 16.894 -11.676 1.00 93.06 85 ALA A C 1
ATOM 676 O O . ALA A 1 85 ? 8.611 17.416 -11.328 1.00 93.06 85 ALA A O 1
ATOM 677 N N . GLY A 1 86 ? 10.167 17.063 -12.907 1.00 91.06 86 GLY A N 1
ATOM 678 C CA . GLY A 1 86 ? 9.522 17.899 -13.931 1.00 91.06 86 GLY A CA 1
ATOM 679 C C . GLY A 1 86 ? 8.142 17.399 -14.383 1.00 91.06 86 GLY A C 1
ATOM 680 O O . GLY A 1 86 ? 7.373 18.161 -14.961 1.00 91.06 86 GLY A O 1
ATOM 681 N N . HIS A 1 87 ? 7.806 16.138 -14.096 1.00 89.38 87 HIS A N 1
ATOM 682 C CA . HIS A 1 87 ? 6.507 15.535 -14.411 1.00 89.38 87 HIS A CA 1
ATOM 683 C C . HIS A 1 87 ? 5.534 15.582 -13.229 1.00 89.38 87 HIS A C 1
ATOM 685 O O . HIS A 1 87 ? 4.369 15.215 -13.375 1.00 89.38 87 HIS A O 1
ATOM 691 N N . TYR A 1 88 ? 5.994 16.045 -12.066 1.00 92.12 88 TYR A N 1
ATOM 692 C CA . TYR A 1 88 ? 5.209 16.098 -10.848 1.00 92.12 88 TYR A CA 1
ATOM 693 C C . TYR A 1 88 ? 4.748 17.527 -10.533 1.00 92.12 88 TYR A C 1
ATOM 695 O O . TYR A 1 88 ? 5.539 18.416 -10.207 1.00 92.12 88 TYR A O 1
ATOM 703 N N . TYR A 1 89 ? 3.436 17.738 -10.594 1.00 90.81 89 TYR A N 1
ATOM 704 C CA . TYR A 1 89 ? 2.781 19.027 -10.344 1.00 90.81 89 TYR A CA 1
ATOM 705 C C . TYR A 1 89 ? 1.980 19.054 -9.030 1.00 90.81 89 TYR A C 1
ATOM 707 O O . TYR A 1 89 ? 1.286 20.028 -8.759 1.00 90.81 89 TYR A O 1
ATOM 715 N N . GLY A 1 90 ? 2.082 18.008 -8.203 1.00 91.44 90 GLY A N 1
ATOM 716 C CA . GLY A 1 90 ? 1.380 17.922 -6.921 1.00 91.44 90 GLY A CA 1
ATOM 717 C C . GLY A 1 90 ? 2.091 18.635 -5.755 1.00 91.44 90 GLY A C 1
ATOM 718 O O . GLY A 1 90 ? 3.245 19.066 -5.885 1.00 91.44 90 GLY A O 1
ATOM 719 N N . PRO A 1 91 ? 1.425 18.733 -4.589 1.00 93.94 91 PRO A N 1
ATOM 720 C CA . PRO A 1 91 ? 1.904 19.517 -3.447 1.00 93.94 91 PRO A CA 1
ATOM 721 C C . PRO A 1 91 ? 2.956 18.809 -2.573 1.00 93.94 91 PRO A C 1
ATOM 723 O O . PRO A 1 91 ? 3.662 19.472 -1.824 1.00 93.94 91 PRO A O 1
ATOM 726 N N . ASN A 1 92 ? 3.102 17.480 -2.656 1.00 94.69 92 ASN A N 1
ATOM 727 C CA . ASN A 1 92 ? 4.053 16.712 -1.833 1.00 94.69 92 ASN A CA 1
ATOM 728 C C . ASN A 1 92 ? 5.525 17.078 -2.130 1.00 94.69 92 ASN A C 1
ATOM 730 O O . ASN A 1 92 ? 6.128 16.564 -3.076 1.00 94.69 92 ASN A O 1
ATOM 734 N N . ALA A 1 93 ? 6.102 17.967 -1.319 1.00 95.44 93 ALA A N 1
ATOM 735 C CA . ALA A 1 93 ? 7.478 18.435 -1.470 1.00 95.44 93 ALA A CA 1
ATOM 736 C C . ALA A 1 93 ? 8.511 17.313 -1.272 1.00 95.44 93 ALA A C 1
ATOM 738 O O . ALA A 1 93 ? 9.480 17.247 -2.025 1.00 95.44 93 ALA A O 1
ATOM 739 N N . ALA A 1 94 ? 8.275 16.387 -0.336 1.00 95.75 94 ALA A N 1
ATOM 740 C CA . ALA A 1 94 ? 9.170 15.255 -0.093 1.00 95.75 94 ALA A CA 1
ATOM 741 C C . ALA A 1 94 ? 9.258 14.324 -1.313 1.00 95.75 94 ALA A C 1
ATOM 743 O O . ALA A 1 94 ? 10.347 13.893 -1.690 1.00 95.75 94 ALA A O 1
ATOM 744 N N . LEU A 1 95 ? 8.128 14.061 -1.981 1.00 95.62 95 LEU A N 1
ATOM 745 C CA . LEU A 1 95 ? 8.123 13.322 -3.244 1.00 95.62 95 LEU A CA 1
ATOM 746 C C . LEU A 1 95 ? 8.865 14.095 -4.345 1.00 95.62 95 LEU A C 1
ATOM 748 O O . LEU A 1 95 ? 9.631 13.500 -5.096 1.00 95.62 95 LEU A O 1
ATOM 752 N N . ARG A 1 96 ? 8.685 15.420 -4.433 1.00 95.88 96 ARG A N 1
ATOM 753 C CA . ARG A 1 96 ? 9.402 16.251 -5.415 1.00 95.88 96 ARG A CA 1
ATOM 754 C C . ARG A 1 96 ? 10.920 16.154 -5.243 1.00 95.88 96 ARG A C 1
ATOM 756 O O . ARG A 1 96 ? 11.596 15.922 -6.239 1.00 95.88 96 ARG A O 1
ATOM 763 N N . VAL A 1 97 ? 11.424 16.295 -4.015 1.00 97.19 97 VAL A N 1
ATOM 764 C CA . VAL A 1 97 ? 12.858 16.160 -3.694 1.00 97.19 97 VAL A CA 1
ATOM 765 C C . VAL A 1 97 ? 13.355 14.762 -4.057 1.00 97.19 97 VAL A C 1
ATOM 767 O O . VAL A 1 97 ? 14.315 14.629 -4.811 1.00 97.19 97 VAL A O 1
ATOM 770 N N . HIS A 1 98 ? 12.633 13.718 -3.642 1.00 96.56 98 HIS A N 1
ATOM 771 C CA . HIS A 1 98 ? 12.979 12.340 -3.988 1.00 96.56 98 HIS A CA 1
ATOM 772 C C . HIS A 1 98 ? 13.113 12.129 -5.508 1.00 96.56 98 HIS A C 1
ATOM 774 O O . HIS A 1 98 ? 14.064 11.504 -5.965 1.00 96.56 98 HIS A O 1
ATOM 780 N N . LEU A 1 99 ? 12.199 12.684 -6.309 1.00 95.12 99 LEU A N 1
ATOM 781 C CA . LEU A 1 99 ? 12.234 12.580 -7.773 1.00 95.12 99 LEU A CA 1
ATOM 782 C C . LEU A 1 99 ? 13.335 13.425 -8.438 1.00 95.12 99 LEU A C 1
ATOM 784 O O . LEU A 1 99 ? 13.619 13.211 -9.617 1.00 95.12 99 LEU A O 1
ATOM 788 N N . GLN A 1 100 ? 13.895 14.421 -7.744 1.00 96.19 100 GLN A N 1
ATOM 789 C CA . GLN A 1 100 ? 15.070 15.171 -8.207 1.00 96.19 100 GLN A CA 1
ATOM 790 C C . GLN A 1 100 ? 16.348 14.370 -7.964 1.00 96.19 100 GLN A C 1
ATOM 792 O O . GLN A 1 100 ? 17.220 14.334 -8.825 1.00 96.19 100 GLN A O 1
ATOM 797 N N . GLU A 1 101 ? 16.438 13.716 -6.807 1.00 97.06 101 GLU A N 1
ATOM 798 C CA . GLU A 1 101 ? 17.594 12.906 -6.418 1.00 97.06 101 GLU A CA 1
ATOM 799 C C . GLU A 1 101 ? 17.634 11.567 -7.158 1.00 97.06 101 GLU A C 1
ATOM 801 O O . GLU A 1 101 ? 18.706 11.098 -7.538 1.00 97.06 101 GLU A O 1
ATOM 806 N N . LYS A 1 102 ? 16.464 10.950 -7.361 1.00 94.56 102 LYS A N 1
ATOM 807 C CA . LYS A 1 102 ? 16.295 9.593 -7.896 1.00 94.56 102 LYS A CA 1
ATOM 808 C C . LYS A 1 102 ? 15.400 9.563 -9.148 1.00 94.56 102 LYS A C 1
ATOM 810 O O . LYS A 1 102 ? 14.407 8.828 -9.162 1.00 94.56 102 LYS A O 1
ATOM 815 N N . PRO A 1 103 ? 15.700 10.347 -10.201 1.00 92.00 103 PRO A N 1
ATOM 816 C CA . PRO A 1 103 ? 14.920 10.299 -11.429 1.00 92.00 103 PRO A CA 1
ATOM 817 C C . PRO A 1 103 ? 15.037 8.913 -12.065 1.00 92.00 103 PRO A C 1
ATOM 819 O O . PRO A 1 103 ? 16.076 8.258 -11.989 1.00 92.00 103 PRO A O 1
ATOM 822 N N . ASP A 1 104 ? 13.952 8.465 -12.680 1.00 88.44 104 ASP A N 1
ATOM 823 C CA . ASP A 1 104 ? 13.863 7.197 -13.392 1.00 88.44 104 ASP A CA 1
ATOM 824 C C . ASP A 1 104 ? 14.285 5.966 -12.553 1.00 88.44 104 ASP A C 1
ATOM 826 O O . ASP A 1 104 ? 14.711 4.933 -13.079 1.00 88.44 104 ASP A O 1
ATOM 830 N N . SER A 1 105 ? 14.131 6.048 -11.228 1.00 90.44 105 SER A N 1
ATOM 831 C CA . SER A 1 105 ? 14.577 5.011 -10.298 1.00 90.44 105 SER A CA 1
ATOM 832 C C . SER A 1 105 ? 13.448 4.067 -9.880 1.00 90.44 105 SER A C 1
ATOM 834 O O . SER A 1 105 ? 12.285 4.441 -9.723 1.00 90.44 105 SER A O 1
ATOM 836 N N . TRP A 1 106 ? 13.803 2.807 -9.631 1.00 90.50 106 TRP A N 1
ATOM 837 C CA . TRP A 1 106 ? 12.926 1.843 -8.960 1.00 90.50 106 TRP A CA 1
ATOM 838 C C . TRP A 1 106 ? 12.671 2.225 -7.491 1.00 90.50 106 TRP A C 1
ATOM 840 O O . TRP A 1 106 ? 11.675 1.798 -6.904 1.00 90.50 106 TRP A O 1
ATOM 850 N N . GLU A 1 107 ? 13.542 3.052 -6.906 1.00 93.88 107 GLU A N 1
ATOM 851 C CA . GLU A 1 107 ? 13.476 3.477 -5.507 1.00 93.88 107 GLU A CA 1
ATOM 852 C C . GLU A 1 107 ? 12.197 4.253 -5.188 1.00 93.88 107 GLU A C 1
ATOM 854 O O . GLU A 1 107 ? 11.735 4.191 -4.053 1.00 93.88 107 GLU A O 1
ATOM 859 N N . THR A 1 108 ? 11.570 4.915 -6.167 1.00 93.75 108 THR A N 1
ATOM 860 C CA . THR A 1 108 ? 10.282 5.594 -5.953 1.00 93.75 108 THR A CA 1
ATOM 861 C C . THR A 1 108 ? 9.178 4.605 -5.606 1.00 93.75 108 THR A C 1
ATOM 863 O O . THR A 1 108 ? 8.403 4.852 -4.690 1.00 93.75 108 THR A O 1
ATOM 866 N N . VAL A 1 109 ? 9.136 3.437 -6.253 1.00 93.31 109 VAL A N 1
ATOM 867 C CA . VAL A 1 109 ? 8.171 2.387 -5.884 1.00 93.31 109 VAL A CA 1
ATOM 868 C C . VAL A 1 109 ? 8.488 1.842 -4.496 1.00 93.31 109 VAL A C 1
ATOM 870 O O . VAL A 1 109 ? 7.579 1.643 -3.696 1.00 93.31 109 VAL A O 1
ATOM 873 N N . LEU A 1 110 ? 9.770 1.637 -4.181 1.00 93.44 110 LEU A N 1
ATOM 874 C CA . LEU A 1 110 ? 10.167 1.169 -2.855 1.00 93.44 110 LEU A CA 1
ATOM 875 C C . LEU A 1 110 ? 9.804 2.182 -1.755 1.00 93.44 110 LEU A C 1
ATOM 877 O O . LEU A 1 110 ? 9.367 1.763 -0.684 1.00 93.44 110 LEU A O 1
ATOM 881 N N . ARG A 1 111 ? 9.955 3.489 -2.016 1.00 94.31 111 ARG A N 1
ATOM 882 C CA . ARG A 1 111 ? 9.522 4.576 -1.125 1.00 94.31 111 ARG A CA 1
ATOM 883 C C . ARG A 1 111 ? 8.035 4.455 -0.815 1.00 94.31 111 ARG A C 1
ATOM 885 O O . ARG A 1 111 ? 7.677 4.509 0.354 1.00 94.31 111 ARG A O 1
ATOM 892 N N . GLU A 1 112 ? 7.196 4.265 -1.831 1.00 93.06 112 GLU A N 1
ATOM 893 C CA . GLU A 1 112 ? 5.751 4.104 -1.633 1.00 93.06 112 GLU A CA 1
ATOM 894 C C . GLU A 1 112 ? 5.409 2.831 -0.859 1.00 93.06 112 GLU A C 1
ATOM 896 O O . GLU A 1 112 ? 4.604 2.878 0.061 1.00 93.06 112 GLU A O 1
ATOM 901 N N . VAL A 1 113 ? 6.043 1.701 -1.185 1.00 92.06 113 VAL A N 1
ATOM 902 C CA . VAL A 1 113 ? 5.790 0.427 -0.493 1.00 92.06 113 VAL A CA 1
ATOM 903 C C . VAL A 1 113 ? 6.175 0.511 0.982 1.00 92.06 113 VAL A C 1
ATOM 905 O O . VAL A 1 113 ? 5.386 0.142 1.840 1.00 92.06 113 VAL A O 1
ATOM 908 N N . ARG A 1 114 ? 7.382 0.999 1.294 1.00 92.75 114 ARG A N 1
ATOM 909 C CA . ARG A 1 114 ? 7.857 1.099 2.684 1.00 92.75 114 ARG A CA 1
ATOM 910 C C . ARG A 1 114 ? 7.129 2.183 3.459 1.00 92.75 114 ARG A C 1
ATOM 912 O O . ARG A 1 114 ? 6.826 2.011 4.628 1.00 92.75 114 ARG A O 1
ATOM 919 N N . GLY A 1 115 ? 6.895 3.310 2.802 1.00 92.81 115 GLY A N 1
ATOM 920 C CA . GLY A 1 115 ? 6.274 4.466 3.414 1.00 92.81 115 GLY A CA 1
ATOM 921 C C . GLY A 1 115 ? 4.807 4.250 3.745 1.00 92.81 115 GLY A C 1
ATOM 922 O O . GLY A 1 115 ? 4.341 4.800 4.730 1.00 92.81 115 GLY A O 1
ATOM 923 N N . ASN A 1 116 ? 4.090 3.449 2.957 1.00 91.25 116 ASN A N 1
ATOM 924 C CA . ASN A 1 116 ? 2.674 3.161 3.182 1.00 91.25 116 ASN A CA 1
ATOM 925 C C . ASN A 1 116 ? 2.426 1.837 3.935 1.00 91.25 116 ASN A C 1
ATOM 927 O O . ASN A 1 116 ? 1.272 1.450 4.085 1.00 91.25 116 ASN A O 1
ATOM 931 N N . ASP A 1 117 ? 3.463 1.154 4.439 1.00 90.12 117 ASP A N 1
ATOM 932 C CA . ASP A 1 117 ? 3.312 0.046 5.400 1.00 90.12 117 ASP A CA 1
ATOM 933 C C . ASP A 1 117 ? 3.009 0.612 6.798 1.00 90.12 117 ASP A C 1
ATOM 935 O O . ASP A 1 117 ? 3.878 0.678 7.673 1.00 90.12 117 ASP A O 1
ATOM 939 N N . LEU A 1 118 ? 1.779 1.105 6.962 1.00 92.69 118 LEU A N 1
ATOM 940 C CA . LEU A 1 118 ? 1.344 1.811 8.163 1.00 92.69 118 LEU A CA 1
ATOM 941 C C . LEU A 1 118 ? 1.464 0.923 9.404 1.00 92.69 118 LEU A C 1
ATOM 943 O O . LEU A 1 118 ? 1.069 -0.246 9.397 1.00 92.69 118 LEU A O 1
ATOM 947 N N . LYS A 1 119 ? 1.954 1.508 10.498 1.00 93.50 119 LYS A N 1
ATOM 948 C CA . LYS A 1 119 ? 1.819 0.948 11.846 1.00 93.50 119 LYS A CA 1
ATOM 949 C C . LYS A 1 119 ? 0.782 1.777 12.580 1.00 93.50 119 LYS A C 1
ATOM 951 O O . LYS A 1 119 ? 0.899 2.998 12.617 1.00 93.50 119 LYS A O 1
ATOM 956 N N . VAL A 1 120 ? -0.250 1.111 13.081 1.00 94.94 120 VAL A N 1
ATOM 957 C CA . VAL A 1 120 ? -1.403 1.766 13.695 1.00 94.94 120 VAL A CA 1
ATOM 958 C C . VAL A 1 120 ? -1.597 1.190 15.082 1.00 94.94 120 VAL A C 1
ATOM 960 O O . VAL A 1 120 ? -1.812 -0.013 15.227 1.00 94.94 120 VAL A O 1
ATOM 963 N N . GLU A 1 121 ? -1.530 2.060 16.078 1.00 96.06 121 GLU A N 1
ATOM 964 C CA . GLU A 1 121 ? -2.002 1.775 17.427 1.00 96.06 121 GLU A CA 1
ATOM 965 C C . GLU A 1 121 ? -3.381 2.413 17.600 1.00 96.06 121 GLU A C 1
ATOM 967 O O . GLU A 1 121 ? -3.656 3.487 17.057 1.00 96.06 121 GLU A O 1
ATOM 972 N N . ILE A 1 122 ? -4.276 1.714 18.296 1.00 95.69 122 ILE A N 1
ATOM 973 C CA . ILE A 1 122 ? -5.675 2.116 18.430 1.00 95.69 122 ILE A CA 1
ATOM 974 C C . ILE A 1 122 ? -6.191 1.886 19.848 1.00 95.69 122 ILE A C 1
ATOM 976 O O . ILE A 1 122 ? -5.922 0.851 20.461 1.00 95.69 122 ILE A O 1
ATOM 980 N N . THR A 1 123 ? -7.001 2.824 20.334 1.00 95.88 123 THR A N 1
ATOM 981 C CA . THR A 1 123 ? -7.876 2.637 21.497 1.00 95.88 123 THR A CA 1
ATOM 982 C C . THR A 1 123 ? -9.329 2.918 21.112 1.00 95.88 123 THR A C 1
ATOM 984 O O . THR A 1 123 ? -9.602 3.629 20.146 1.00 95.88 123 THR A O 1
ATOM 987 N N . GLY A 1 124 ? -10.283 2.313 21.829 1.00 94.25 124 GLY A N 1
ATOM 988 C CA . GLY A 1 124 ? -11.716 2.497 21.556 1.00 94.25 124 GLY A CA 1
ATOM 989 C C . GLY A 1 124 ? -12.235 1.784 20.300 1.00 94.25 124 GLY A C 1
ATOM 990 O O . GLY A 1 124 ? -13.410 1.908 19.967 1.00 94.25 124 GLY A O 1
ATOM 991 N N . GLY A 1 125 ? -11.413 0.986 19.617 1.00 95.38 125 GLY A N 1
ATOM 992 C CA . GLY A 1 125 ? -11.788 0.311 18.377 1.00 95.38 125 GLY A CA 1
ATOM 993 C C . GLY A 1 125 ? -10.810 -0.778 17.947 1.00 95.38 125 GLY A C 1
ATOM 994 O O . GLY A 1 125 ? -9.900 -1.154 18.683 1.00 95.38 125 GLY A O 1
ATOM 995 N N . GLU A 1 126 ? -11.003 -1.263 16.726 1.00 97.06 126 GLU A N 1
ATOM 996 C CA . GLU A 1 126 ? -10.165 -2.266 16.072 1.00 97.06 126 GLU A CA 1
ATOM 997 C C . GLU A 1 126 ? -9.832 -1.827 14.640 1.00 97.06 126 GLU A C 1
ATOM 999 O O . GLU A 1 126 ? -10.700 -1.351 13.904 1.00 97.06 126 GLU A O 1
ATOM 1004 N N . VAL A 1 127 ? -8.582 -2.025 14.221 1.00 96.44 127 VAL A N 1
ATOM 1005 C CA . VAL A 1 127 ? -8.175 -1.844 12.822 1.00 96.44 127 VAL A CA 1
ATOM 1006 C C . VAL A 1 127 ? -8.631 -3.055 12.011 1.00 96.44 127 VAL A C 1
ATOM 1008 O O . VAL A 1 127 ? -8.202 -4.175 12.273 1.00 96.44 127 VAL A O 1
ATOM 1011 N N . LYS A 1 128 ? -9.483 -2.827 11.010 1.00 94.75 128 LYS A N 1
ATOM 1012 C CA . LYS A 1 128 ? -9.973 -3.866 10.090 1.00 94.75 128 LYS A CA 1
ATOM 1013 C C . LYS A 1 128 ? -9.099 -4.015 8.856 1.00 94.75 128 LYS A C 1
ATOM 1015 O O . LYS A 1 128 ? -8.907 -5.121 8.367 1.00 94.75 128 LYS A O 1
ATOM 1020 N N . GLU A 1 129 ? -8.558 -2.904 8.376 1.00 89.44 129 GLU A N 1
ATOM 1021 C CA . GLU A 1 129 ? -7.703 -2.849 7.196 1.00 89.44 129 GLU A CA 1
ATOM 1022 C C . GLU A 1 129 ? -6.709 -1.705 7.374 1.00 89.44 129 GLU A C 1
ATOM 1024 O O . GLU A 1 129 ? -7.053 -0.675 7.951 1.00 89.44 129 GLU A O 1
ATOM 1029 N N . THR A 1 130 ? -5.470 -1.871 6.912 1.00 88.06 130 THR A N 1
ATOM 1030 C CA . THR A 1 130 ? -4.433 -0.832 7.026 1.00 88.06 130 THR A CA 1
ATOM 1031 C C . THR A 1 130 ? -4.256 -0.018 5.750 1.00 88.06 130 THR A C 1
ATOM 1033 O O . THR A 1 130 ? -3.533 0.978 5.774 1.00 88.06 130 THR A O 1
ATOM 1036 N N . TYR A 1 131 ? -4.904 -0.390 4.640 1.00 82.31 131 TYR A N 1
ATOM 1037 C CA . TYR A 1 131 ? -4.844 0.385 3.404 1.00 82.31 131 TYR A CA 1
ATOM 1038 C C . TYR A 1 131 ? -6.032 0.094 2.452 1.00 82.31 131 TYR A C 1
ATOM 1040 O O . TYR A 1 131 ? -5.982 -0.893 1.732 1.00 82.31 131 TYR A O 1
ATOM 1048 N N . PRO A 1 132 ? -7.046 0.981 2.359 1.00 85.56 132 PRO A N 1
ATOM 1049 C CA . PRO A 1 132 ? -7.208 2.191 3.168 1.00 85.56 132 PRO A CA 1
ATOM 1050 C C . PRO A 1 132 ? -7.355 1.846 4.656 1.00 85.56 132 PRO A C 1
ATOM 1052 O O . PRO A 1 132 ? -7.786 0.749 4.998 1.00 85.56 132 PRO A O 1
ATOM 1055 N N . LEU A 1 133 ? -6.983 2.771 5.548 1.00 92.69 133 LEU A N 1
ATOM 1056 C CA . LEU A 1 133 ? -7.113 2.527 6.984 1.00 92.69 133 LEU A CA 1
ATOM 1057 C C . LEU A 1 133 ? -8.600 2.512 7.358 1.00 92.69 133 LEU A C 1
ATOM 1059 O O . LEU A 1 133 ? -9.264 3.547 7.289 1.00 92.69 133 LEU A O 1
ATOM 1063 N N . ILE A 1 134 ? -9.119 1.345 7.738 1.00 95.12 134 ILE A N 1
ATOM 1064 C CA . ILE A 1 134 ? -10.501 1.162 8.187 1.00 95.12 134 ILE A CA 1
ATOM 1065 C C . ILE A 1 134 ? -10.493 0.768 9.654 1.00 95.12 134 ILE A C 1
ATOM 1067 O O . ILE A 1 134 ? -9.841 -0.197 10.058 1.00 95.12 134 ILE A O 1
ATOM 1071 N N . VAL A 1 135 ? -11.252 1.520 10.439 1.00 96.62 135 VAL A N 1
ATOM 1072 C CA . VAL A 1 135 ? -11.335 1.393 11.885 1.00 96.62 135 VAL A CA 1
ATOM 1073 C C . VAL A 1 135 ? -12.778 1.151 12.288 1.00 96.62 135 VAL A C 1
ATOM 1075 O O . VAL A 1 135 ? -13.657 1.956 11.995 1.00 96.62 135 VAL A O 1
ATOM 1078 N N . GLN A 1 136 ? -13.012 0.056 12.998 1.00 96.75 136 GLN A N 1
ATOM 1079 C CA . GLN A 1 136 ? -14.292 -0.251 13.616 1.00 96.75 136 GLN A CA 1
ATOM 1080 C C . GLN A 1 136 ? -14.296 0.291 15.047 1.00 96.75 136 GLN A C 1
ATOM 1082 O O . GLN A 1 136 ? -13.494 -0.148 15.871 1.00 96.75 136 GLN A O 1
ATOM 1087 N N . SER A 1 137 ? -15.210 1.210 15.355 1.00 95.50 137 SER A N 1
ATOM 1088 C CA . SER A 1 137 ? -15.450 1.663 16.727 1.00 95.50 137 SER A CA 1
ATOM 1089 C C . SER A 1 137 ? -16.006 0.519 17.574 1.00 95.50 137 SER A C 1
ATOM 1091 O O . SER A 1 137 ? -16.796 -0.302 17.092 1.00 95.50 137 SER A O 1
ATOM 1093 N N . SER A 1 138 ? -15.601 0.460 18.840 1.00 94.25 138 SER A N 1
ATOM 1094 C CA . SER A 1 138 ? -16.195 -0.459 19.809 1.00 94.25 138 SER A CA 1
ATOM 1095 C C . SER A 1 138 ? -17.566 0.056 20.239 1.00 94.25 138 SER A C 1
ATOM 1097 O O . SER A 1 138 ? -17.773 1.259 20.387 1.00 94.25 138 SER A O 1
ATOM 1099 N N . ALA A 1 139 ? -18.510 -0.852 20.487 1.00 90.12 139 ALA A N 1
ATOM 1100 C CA . ALA A 1 139 ? -19.843 -0.466 20.940 1.00 90.12 139 ALA A CA 1
ATOM 1101 C C . ALA A 1 139 ? -19.767 0.329 22.259 1.00 90.12 139 ALA A C 1
ATOM 1103 O O . ALA A 1 139 ? -19.199 -0.152 23.241 1.00 90.12 139 ALA A O 1
ATOM 1104 N N . GLY A 1 140 ? -20.348 1.532 22.274 1.00 86.75 140 GLY A N 1
ATOM 1105 C CA . GLY A 1 140 ? -20.348 2.421 23.438 1.00 86.75 140 GLY A CA 1
ATOM 1106 C C . GLY A 1 140 ? -19.015 3.124 23.721 1.00 86.75 140 GLY A C 1
ATOM 1107 O O . GLY A 1 140 ? -18.867 3.705 24.797 1.00 86.75 140 GLY A O 1
ATOM 1108 N N . ALA A 1 141 ? -18.043 3.076 22.802 1.00 87.81 141 ALA A N 1
ATOM 1109 C CA . ALA A 1 141 ? -16.832 3.880 22.917 1.00 87.81 141 ALA A CA 1
ATOM 1110 C C . ALA A 1 141 ? -17.170 5.372 22.785 1.00 87.81 141 ALA A C 1
ATOM 1112 O O . ALA A 1 141 ? -17.785 5.793 21.809 1.00 87.81 141 ALA A O 1
ATOM 1113 N N . SER A 1 142 ? -16.744 6.174 23.761 1.00 89.31 142 SER A N 1
ATOM 1114 C CA . SER A 1 142 ? -16.886 7.634 23.714 1.00 89.31 142 SER A CA 1
ATOM 1115 C C . SER A 1 142 ? -15.804 8.320 22.878 1.00 89.31 142 SER A C 1
ATOM 1117 O O . SER A 1 142 ? -15.960 9.482 22.520 1.00 89.31 142 SER A O 1
ATOM 1119 N N . GLU A 1 143 ? -14.699 7.625 22.603 1.00 91.69 143 GLU A N 1
ATOM 1120 C CA . GLU A 1 143 ? -13.543 8.126 21.860 1.00 91.69 143 GLU A CA 1
ATOM 1121 C C . GLU A 1 143 ? -12.857 6.959 21.136 1.00 91.69 143 GLU A C 1
ATOM 1123 O O . GLU A 1 143 ? -12.755 5.856 21.681 1.00 91.69 143 GLU A O 1
ATOM 1128 N N . VAL A 1 144 ? -12.361 7.221 19.924 1.00 93.31 144 VAL A N 1
ATOM 1129 C CA . VAL A 1 144 ? -11.451 6.333 19.193 1.00 93.31 144 VAL A CA 1
ATOM 1130 C C . VAL A 1 144 ? -10.177 7.114 18.896 1.00 93.31 144 VAL A C 1
ATOM 1132 O O . VAL A 1 144 ? -10.212 8.085 18.140 1.00 93.31 144 VAL A O 1
ATOM 1135 N N . ARG A 1 145 ? -9.049 6.684 19.466 1.00 94.50 145 ARG A N 1
ATOM 1136 C CA . ARG A 1 145 ? -7.741 7.307 19.228 1.00 94.50 145 ARG A CA 1
ATOM 1137 C C . ARG A 1 145 ? -6.916 6.442 18.288 1.00 94.50 145 ARG A C 1
ATOM 1139 O O . ARG A 1 145 ? -6.871 5.224 18.452 1.00 94.50 145 ARG A O 1
ATOM 1146 N N . LEU A 1 146 ? -6.255 7.085 17.328 1.00 94.50 146 LEU A N 1
ATOM 1147 C CA . LEU A 1 146 ? -5.335 6.449 16.392 1.00 94.50 146 LEU A CA 1
ATOM 1148 C C . LEU A 1 146 ? -3.968 7.112 16.473 1.00 94.50 146 LEU A C 1
ATOM 1150 O O . LEU A 1 146 ? -3.857 8.315 16.241 1.00 94.50 146 LEU A O 1
ATOM 1154 N N . ASP A 1 147 ? -2.937 6.308 16.686 1.00 94.50 147 ASP A N 1
ATOM 1155 C CA . ASP A 1 147 ? -1.551 6.717 16.501 1.00 94.50 147 ASP A CA 1
ATOM 1156 C C . ASP A 1 147 ? -1.022 6.017 15.239 1.00 94.50 147 ASP A C 1
ATOM 1158 O O . ASP A 1 147 ? -0.816 4.802 15.198 1.00 94.50 147 ASP A O 1
ATOM 1162 N N . VAL A 1 148 ? -0.882 6.791 14.155 1.00 93.31 148 VAL A N 1
ATOM 1163 C CA . VAL A 1 148 ? -0.519 6.290 12.819 1.00 93.31 148 VAL A CA 1
ATOM 1164 C C . VAL A 1 148 ? 0.920 6.670 12.494 1.00 93.31 148 VAL A C 1
ATOM 1166 O O . VAL A 1 148 ? 1.247 7.841 12.324 1.00 93.31 148 VAL A O 1
ATOM 1169 N N . THR A 1 149 ? 1.776 5.664 12.340 1.00 93.44 149 THR A N 1
ATOM 1170 C CA . THR A 1 149 ? 3.160 5.821 11.885 1.00 93.44 149 THR A CA 1
ATOM 1171 C C . THR A 1 149 ? 3.308 5.351 10.441 1.00 93.44 149 THR A C 1
ATOM 1173 O O . THR A 1 149 ? 2.834 4.277 10.066 1.00 93.44 149 THR A O 1
ATOM 1176 N N . GLY A 1 150 ? 4.013 6.145 9.634 1.00 92.81 150 GLY A N 1
ATOM 1177 C CA . GLY A 1 150 ? 4.160 5.940 8.194 1.00 92.81 150 GLY A CA 1
ATOM 1178 C C . GLY A 1 150 ? 3.339 6.959 7.407 1.00 92.81 150 GLY A C 1
ATOM 1179 O O . GLY A 1 150 ? 3.091 8.066 7.875 1.00 92.81 150 GLY A O 1
ATOM 1180 N N . GLY A 1 151 ? 2.942 6.588 6.196 1.00 92.06 151 GLY A N 1
ATOM 1181 C CA . GLY A 1 151 ? 2.297 7.465 5.228 1.00 92.06 151 GLY A CA 1
ATOM 1182 C C . GLY A 1 151 ? 3.316 8.353 4.519 1.00 92.06 151 GLY A C 1
ATOM 1183 O O . GLY A 1 151 ? 3.953 9.217 5.114 1.00 92.06 151 GLY A O 1
ATOM 1184 N N . VAL A 1 152 ? 3.469 8.177 3.206 1.00 92.44 152 VAL A N 1
ATOM 1185 C CA . VAL A 1 152 ? 4.324 9.062 2.381 1.00 92.44 152 VAL A CA 1
ATOM 1186 C C . VAL A 1 152 ? 3.545 10.105 1.583 1.00 92.44 152 VAL A C 1
ATOM 1188 O O . VAL A 1 152 ? 4.142 10.900 0.845 1.00 92.44 152 VAL A O 1
ATOM 1191 N N . GLY A 1 153 ? 2.226 10.106 1.752 1.00 87.62 153 GLY A N 1
ATOM 1192 C CA . GLY A 1 153 ? 1.254 11.023 1.176 1.00 87.62 153 GLY A CA 1
ATOM 1193 C C . GLY A 1 153 ? 0.012 11.084 2.065 1.00 87.62 153 GLY A C 1
ATOM 1194 O O . GLY A 1 153 ? 0.113 10.937 3.279 1.00 87.62 153 GLY A O 1
ATOM 1195 N N . ALA A 1 154 ? -1.159 11.298 1.468 1.00 87.69 154 ALA A N 1
ATOM 1196 C CA . ALA A 1 154 ? -2.409 11.266 2.219 1.00 87.69 154 ALA A CA 1
ATOM 1197 C C . ALA A 1 154 ? -2.713 9.837 2.697 1.00 87.69 154 ALA A C 1
ATOM 1199 O O . ALA A 1 154 ? -2.702 8.906 1.892 1.00 87.69 154 ALA A O 1
ATOM 1200 N N . VAL A 1 155 ? -3.020 9.690 3.987 1.00 91.12 155 VAL A N 1
ATOM 1201 C CA . VAL A 1 155 ? -3.524 8.447 4.579 1.00 91.12 155 VAL A CA 1
ATOM 1202 C C . VAL A 1 155 ? -5.032 8.605 4.772 1.00 91.12 155 VAL A C 1
ATOM 1204 O O . VAL A 1 155 ? -5.450 9.303 5.696 1.00 91.12 155 VAL A O 1
ATOM 1207 N N . PRO A 1 156 ? -5.870 8.041 3.886 1.00 90.81 156 PRO A N 1
ATOM 1208 C CA . PRO A 1 156 ? -7.309 8.063 4.087 1.00 90.81 156 PRO A CA 1
ATOM 1209 C C . PRO A 1 156 ? -7.677 7.144 5.256 1.00 90.81 156 PRO A C 1
ATOM 1211 O O . PRO A 1 156 ? -7.242 5.992 5.300 1.00 90.81 156 PRO A O 1
ATOM 1214 N N . VAL A 1 157 ? -8.499 7.659 6.169 1.00 93.19 157 VAL A N 1
ATOM 1215 C CA . VAL A 1 157 ? -9.006 6.927 7.334 1.00 93.19 157 VAL A CA 1
ATOM 1216 C C . VAL A 1 157 ? -10.528 6.894 7.272 1.00 93.19 157 VAL A C 1
ATOM 1218 O O . VAL A 1 157 ? -11.163 7.933 7.086 1.00 93.19 157 VAL A O 1
ATOM 1221 N N . ARG A 1 158 ? -11.114 5.704 7.417 1.00 93.50 158 ARG A N 1
ATOM 1222 C CA . ARG A 1 158 ? -12.560 5.496 7.538 1.00 93.50 158 ARG A CA 1
ATOM 1223 C C . ARG A 1 158 ? -12.876 4.925 8.914 1.00 93.50 158 ARG A C 1
ATOM 1225 O O . ARG A 1 158 ? -12.313 3.904 9.293 1.00 93.50 158 ARG A O 1
ATOM 1232 N N . PHE A 1 159 ? -13.818 5.552 9.607 1.00 92.94 159 PHE A N 1
ATOM 1233 C CA . PHE A 1 159 ? -14.394 5.035 10.843 1.00 92.94 159 PHE A CA 1
ATOM 1234 C C . PHE A 1 159 ? -15.749 4.380 10.558 1.00 92.94 159 PHE A C 1
ATOM 1236 O O . PHE A 1 159 ? -16.550 4.906 9.784 1.00 92.94 159 PHE A O 1
ATOM 1243 N N . GLU A 1 160 ? -15.997 3.236 11.183 1.00 93.81 160 GLU A N 1
ATOM 1244 C CA . GLU A 1 160 ? -17.237 2.464 11.114 1.00 93.81 160 GLU A CA 1
ATOM 1245 C C . GLU A 1 160 ? -17.820 2.266 12.517 1.00 93.81 160 GLU A C 1
ATOM 1247 O O . GLU A 1 160 ? -17.092 2.261 13.509 1.00 93.81 160 GLU A O 1
ATOM 1252 N N . GLY A 1 161 ? -19.143 2.100 12.606 1.00 91.56 161 GLY A N 1
ATOM 1253 C CA . GLY A 1 161 ? -19.845 1.904 13.882 1.00 91.56 161 GLY A CA 1
ATOM 1254 C C . GLY A 1 161 ? -19.839 3.115 14.813 1.00 91.56 161 GLY A C 1
ATOM 1255 O O . GLY A 1 161 ? -19.871 2.937 16.024 1.00 91.56 161 GLY A O 1
ATOM 1256 N N . LEU A 1 162 ? -19.771 4.326 14.257 1.00 88.38 162 L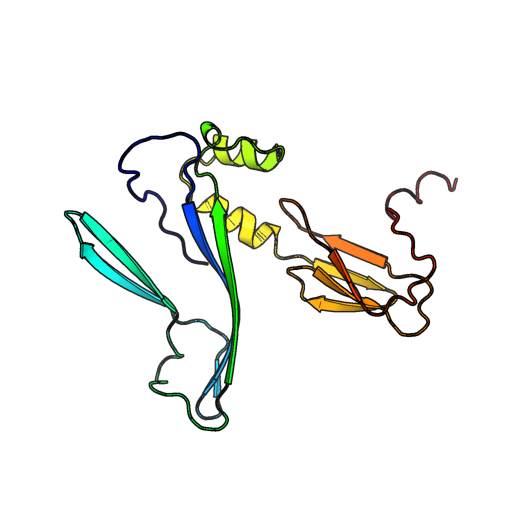EU A N 1
ATOM 1257 C CA . LEU A 1 162 ? -20.036 5.551 15.009 1.00 88.38 162 LEU A CA 1
ATOM 1258 C C . LEU A 1 162 ? -21.545 5.705 15.249 1.00 88.38 162 LEU A C 1
ATOM 1260 O O . LEU A 1 162 ? -22.347 5.410 14.358 1.00 88.38 162 LEU A O 1
ATOM 1264 N N . ASP A 1 163 ? -21.922 6.208 16.425 1.00 78.00 163 ASP A N 1
ATOM 1265 C CA . ASP A 1 163 ? -23.324 6.351 16.844 1.00 78.00 163 ASP A CA 1
ATOM 1266 C C . ASP A 1 163 ? -24.025 7.584 16.222 1.00 78.00 163 ASP A C 1
ATOM 1268 O O . ASP A 1 163 ? -25.221 7.806 16.419 1.00 78.00 163 ASP A O 1
ATOM 1272 N N . GLY A 1 164 ? -23.314 8.351 15.384 1.00 68.12 164 GLY A N 1
ATOM 1273 C CA . GLY A 1 164 ? -23.888 9.039 14.222 1.00 68.12 164 GLY A CA 1
ATOM 1274 C C . GLY A 1 164 ? -24.573 10.383 14.473 1.00 68.12 164 GLY A C 1
ATOM 1275 O O . GLY A 1 164 ? -25.205 10.914 13.559 1.00 68.12 164 GLY A O 1
ATOM 1276 N N . GLY A 1 165 ? -24.472 10.956 15.672 1.00 68.69 165 GLY A N 1
ATOM 1277 C CA . GLY A 1 165 ? -25.133 12.228 15.987 1.00 68.69 165 GLY A CA 1
ATOM 1278 C C . GLY A 1 165 ? -24.224 13.456 15.979 1.00 68.69 165 GLY A C 1
ATOM 1279 O O . GLY A 1 165 ? -24.629 14.526 15.524 1.00 68.69 165 GLY A O 1
ATOM 1280 N N . THR A 1 166 ? -23.021 13.324 16.537 1.00 81.00 166 THR A N 1
ATOM 1281 C CA . THR A 1 166 ? -22.203 14.472 16.973 1.00 81.00 166 THR A CA 1
ATOM 1282 C C . THR A 1 166 ? -20.702 14.182 16.972 1.00 81.00 166 THR A C 1
ATOM 1284 O O . THR A 1 166 ? -19.956 14.866 17.671 1.00 81.00 166 THR A O 1
ATOM 1287 N N . ASP A 1 167 ? -20.253 13.161 16.243 1.00 85.12 167 ASP A N 1
ATOM 1288 C CA . ASP A 1 167 ? -18.846 12.762 16.237 1.00 85.12 167 ASP A CA 1
ATOM 1289 C C . ASP A 1 167 ? -17.958 13.907 15.723 1.00 85.12 167 ASP A C 1
ATOM 1291 O O . ASP A 1 167 ? -18.264 14.555 14.717 1.00 85.12 167 ASP A O 1
ATOM 1295 N N . GLN A 1 168 ? -16.856 14.168 16.425 1.00 87.69 168 GLN A N 1
ATOM 1296 C CA . GLN A 1 168 ? -15.888 15.201 16.066 1.00 87.69 168 GLN A CA 1
ATOM 1297 C C . GLN A 1 168 ? -14.524 14.565 15.838 1.00 87.69 168 GLN A C 1
ATOM 1299 O O . GLN A 1 168 ? -14.082 13.727 16.619 1.00 87.69 168 GLN A O 1
ATOM 1304 N N . LEU A 1 169 ? -13.848 14.987 14.769 1.00 89.38 169 LEU A N 1
ATOM 1305 C CA . LEU A 1 169 ? -12.467 14.608 14.497 1.00 89.38 169 LEU A CA 1
ATOM 1306 C C . LEU A 1 169 ? -11.545 15.746 14.936 1.00 89.38 169 LEU A C 1
ATOM 1308 O O . LEU A 1 169 ? -11.654 16.861 14.423 1.00 89.38 169 LEU A O 1
ATOM 1312 N N . TYR A 1 170 ? -10.621 15.454 15.843 1.00 88.69 170 TYR A N 1
ATOM 1313 C CA . TYR A 1 170 ? -9.590 16.381 16.301 1.00 88.69 170 TYR A CA 1
ATOM 1314 C C . TYR A 1 170 ? -8.207 15.748 16.184 1.00 88.69 170 TYR A C 1
ATOM 1316 O O . TYR A 1 170 ? -8.055 14.529 16.100 1.00 88.69 170 TYR A O 1
ATOM 1324 N N . ASN A 1 171 ? -7.184 16.599 16.142 1.00 87.31 171 ASN A N 1
ATOM 1325 C CA . ASN A 1 171 ? -5.806 16.148 16.203 1.00 87.31 171 ASN A CA 1
ATOM 1326 C C . ASN A 1 171 ? -5.395 16.012 17.674 1.00 87.31 171 ASN A C 1
ATOM 1328 O O . ASN A 1 171 ? -5.268 17.010 18.373 1.00 87.31 171 ASN A O 1
ATOM 1332 N N . ALA A 1 172 ? -5.157 14.785 18.127 1.00 78.38 172 ALA A N 1
ATOM 1333 C CA . ALA A 1 172 ? -4.810 14.510 19.517 1.00 78.38 172 ALA A CA 1
ATOM 1334 C C . ALA A 1 172 ? -3.322 14.756 19.858 1.00 78.38 172 ALA A C 1
ATOM 1336 O O . ALA A 1 172 ? -2.914 14.572 21.001 1.00 78.38 172 ALA A O 1
ATOM 1337 N N . SER A 1 173 ? -2.494 15.154 18.881 1.00 68.38 173 SER A N 1
ATOM 1338 C CA . SER A 1 173 ? -1.070 15.481 19.095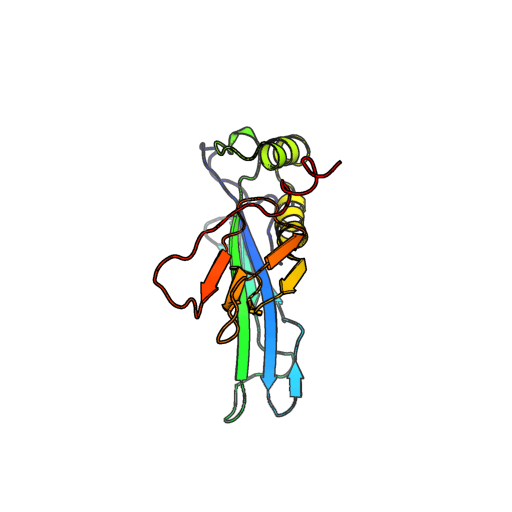 1.00 68.38 173 SER A CA 1
ATOM 1339 C C . SER A 1 173 ? -0.812 16.941 19.501 1.00 68.38 173 SER A C 1
ATOM 1341 O O . SER A 1 173 ? 0.331 17.310 19.742 1.00 68.38 173 SER A O 1
ATOM 1343 N N . SER A 1 174 ? -1.857 17.769 19.607 1.00 53.69 174 SER A N 1
ATOM 1344 C CA . SER A 1 174 ? -1.765 19.174 20.042 1.00 53.69 174 SER A CA 1
ATOM 1345 C C . SER A 1 174 ? -2.160 19.424 21.505 1.00 53.69 174 SER A C 1
ATOM 1347 O O . SER A 1 174 ? -2.147 20.569 21.937 1.00 53.69 174 SER A O 1
ATOM 1349 N N . GLU A 1 175 ? -2.515 18.391 22.274 1.00 51.34 175 GLU A N 1
ATOM 1350 C CA . GLU A 1 175 ? -3.031 18.548 23.649 1.00 51.34 175 GLU A CA 1
ATOM 1351 C C . GLU A 1 175 ? -1.953 18.490 24.752 1.00 51.34 175 GLU A C 1
ATOM 1353 O O . GLU A 1 175 ? -2.270 18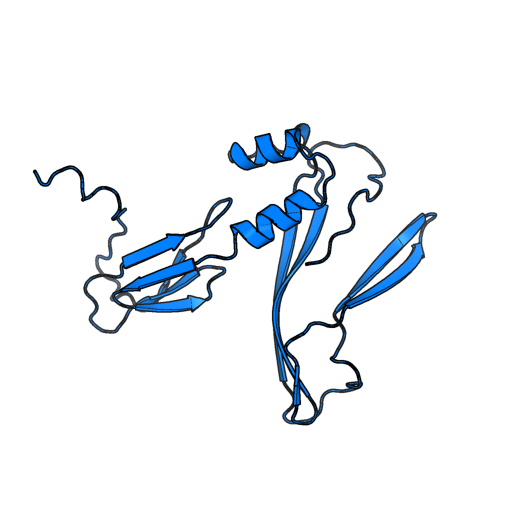.706 25.918 1.00 51.34 175 GLU A O 1
ATOM 1358 N N . GLU A 1 176 ? -0.677 18.255 24.420 1.00 46.81 176 GLU A N 1
ATOM 1359 C CA . GLU A 1 176 ? 0.409 18.213 25.421 1.00 46.81 176 GLU A CA 1
ATOM 1360 C C . GLU A 1 176 ? 1.045 19.582 25.749 1.00 46.81 176 GLU A C 1
ATOM 1362 O O . GLU A 1 176 ? 1.808 19.664 26.710 1.00 46.81 176 GLU A O 1
ATOM 1367 N N . GLU A 1 177 ? 0.739 20.670 25.029 1.00 42.34 177 GLU A N 1
ATOM 1368 C CA . GLU A 1 177 ? 1.413 21.970 25.255 1.00 42.34 177 GLU A CA 1
ATOM 1369 C C . GLU A 1 177 ? 0.722 22.914 26.262 1.00 42.34 177 GLU A C 1
ATOM 1371 O O . GLU A 1 177 ? 1.387 23.803 26.787 1.00 42.34 177 GLU A O 1
ATOM 1376 N N . ASP A 1 178 ? -0.549 22.702 26.624 1.00 37.94 178 ASP A N 1
ATOM 1377 C CA . ASP A 1 178 ? -1.304 23.632 27.496 1.00 37.94 178 ASP A CA 1
ATOM 1378 C C . ASP A 1 178 ? -1.444 23.165 28.964 1.00 37.94 178 ASP A C 1
ATOM 1380 O O . ASP A 1 178 ? -2.250 23.692 29.734 1.00 37.94 178 ASP A O 1
ATOM 1384 N N . GLY A 1 179 ? -0.650 22.174 29.380 1.00 42.50 179 GLY A N 1
ATOM 1385 C CA . GLY A 1 179 ? -0.725 21.547 30.703 1.00 42.50 179 GLY A CA 1
ATOM 1386 C C . GLY A 1 179 ? 0.549 21.649 31.545 1.00 42.50 179 GLY A C 1
ATOM 1387 O O . GLY A 1 179 ? 1.039 20.616 32.002 1.00 42.50 179 GLY A O 1
ATOM 1388 N N . GLN A 1 180 ? 1.080 22.857 31.771 1.00 32.41 180 GLN A N 1
ATOM 1389 C CA . GLN A 1 180 ? 2.078 23.136 32.822 1.00 32.41 180 GLN A CA 1
ATOM 1390 C C . GLN A 1 180 ? 1.783 24.430 33.581 1.00 32.41 180 GLN A C 1
ATOM 1392 O O . GLN A 1 180 ? 1.506 25.459 32.927 1.00 32.41 180 GLN A O 1
#

Secondary structure (DSSP, 8-state):
-EE-TT---SS--TT-EEEEEEEEEEEEEETTEEE-S-EEEEEEEEETTEEEEEEEEEPPTT--SPPTT-EEEEEEEEEEEESSGGG--SS-HHHHHHHHHSTT-THHHHHHHHHT--EEEEESEEEEEETTEEEEEPTT-S--EEEEE--SS---EEEES--SSS-----GGGSSSS--

pLDDT: mean 86.83, std 12.19, range [32.41, 97.19]